Protein AF-A0A8T5SMG1-F1 (afdb_monomer_lite)

Foldseek 3Di:
DDDDDDDDDPPDDDPVLVVVLVVVLCVLLVVLVVQLVVLVVCCVVVVDCVSVVVNVVSVVVNVVSVVVSVVCVVVVVSDPD

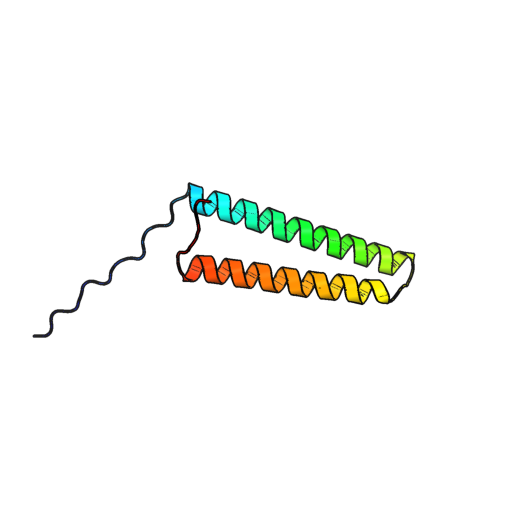Sequence (81 aa):
MAKKKPAVEPPLIRHDTASKFIHNLSHDITGITHNIMGYATLLEEENNPDYIKGISRLIMKLNDKVKTAVSEIDDGVLNEK

Radius of gyration: 19.7 Å; chains: 1; bounding box: 37×37×60 Å

pLDDT: mean 85.73, std 16.13, range [43.53, 98.5]

Structure (mmCIF, N/CA/C/O backbone):
data_AF-A0A8T5SMG1-F1
#
_entry.id   AF-A0A8T5SMG1-F1
#
loop_
_atom_site.group_PDB
_atom_site.id
_atom_site.type_symbol
_atom_site.label_atom_id
_atom_site.label_alt_id
_atom_site.label_comp_id
_atom_site.label_asym_id
_atom_site.label_entity_id
_atom_site.label_seq_id
_atom_site.pdbx_PDB_ins_code
_atom_site.Cartn_x
_atom_site.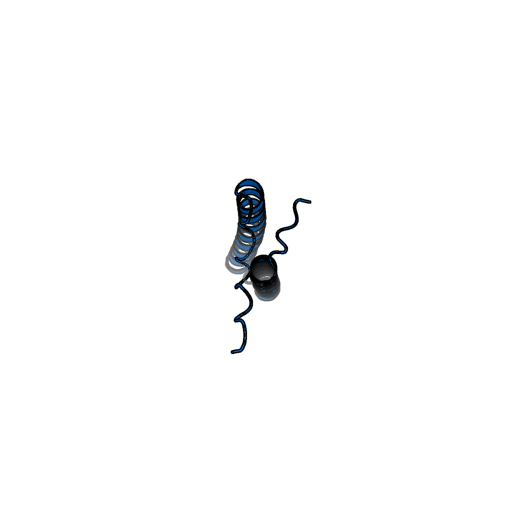Cartn_y
_atom_site.Cartn_z
_atom_site.occupancy
_atom_site.B_iso_or_equiv
_atom_site.auth_seq_id
_atom_site.auth_comp_id
_atom_site.auth_asym_id
_atom_site.auth_atom_id
_atom_site.pdbx_PDB_model_num
ATOM 1 N N . MET A 1 1 ? 21.645 -27.952 -40.794 1.00 48.22 1 MET A N 1
ATOM 2 C CA . MET A 1 1 ? 22.066 -27.574 -39.426 1.00 48.22 1 MET A CA 1
ATOM 3 C C . MET A 1 1 ? 21.361 -26.279 -39.048 1.00 48.22 1 MET A C 1
ATOM 5 O O . MET A 1 1 ? 21.611 -25.262 -39.683 1.00 48.22 1 MET A O 1
ATOM 9 N N . ALA A 1 2 ? 20.418 -26.322 -38.105 1.00 54.53 2 ALA A N 1
ATOM 10 C CA . ALA A 1 2 ? 19.693 -25.131 -37.663 1.00 54.53 2 ALA A CA 1
ATOM 11 C C . ALA A 1 2 ? 20.619 -24.255 -36.804 1.00 54.53 2 ALA A C 1
ATOM 13 O O . ALA A 1 2 ? 21.120 -24.704 -35.774 1.00 54.53 2 ALA A O 1
ATOM 14 N N . LYS A 1 3 ? 20.879 -23.018 -37.242 1.00 52.34 3 LYS A N 1
ATOM 15 C CA . LYS A 1 3 ? 21.634 -22.032 -36.460 1.00 52.34 3 LYS A CA 1
ATOM 16 C C . LYS A 1 3 ? 20.784 -21.636 -35.246 1.00 52.34 3 LYS A C 1
ATOM 18 O O . LYS A 1 3 ? 19.745 -21.001 -35.416 1.00 52.34 3 LYS A O 1
ATOM 23 N N . LYS A 1 4 ? 21.203 -22.024 -34.035 1.00 55.56 4 LYS A N 1
ATOM 24 C CA . LYS A 1 4 ? 20.642 -21.487 -32.784 1.00 55.56 4 LYS A CA 1
ATOM 25 C C . LYS A 1 4 ? 20.814 -19.965 -32.814 1.00 55.56 4 LYS A C 1
ATOM 27 O O . LYS A 1 4 ? 21.937 -19.484 -32.948 1.00 55.56 4 LYS A O 1
ATOM 32 N N . LYS A 1 5 ? 19.703 -19.223 -32.740 1.00 59.97 5 LYS A N 1
ATOM 33 C CA . LYS A 1 5 ? 19.731 -17.767 -32.546 1.00 59.97 5 LYS A CA 1
ATOM 34 C C . LYS A 1 5 ? 20.481 -17.469 -31.238 1.00 59.97 5 LYS A C 1
ATOM 36 O O . LYS A 1 5 ? 20.245 -18.188 -30.265 1.00 59.97 5 LYS A O 1
ATOM 41 N N . PRO A 1 6 ? 21.372 -16.465 -31.205 1.00 52.25 6 PRO A N 1
ATOM 42 C CA . PRO A 1 6 ? 22.013 -16.058 -29.963 1.00 52.25 6 PRO A CA 1
ATOM 43 C C . PRO A 1 6 ? 20.928 -15.596 -28.986 1.00 52.25 6 PRO A C 1
ATOM 45 O O . PRO A 1 6 ? 20.027 -14.846 -29.370 1.00 52.25 6 PRO A O 1
ATOM 48 N N . ALA A 1 7 ? 20.985 -16.096 -27.752 1.00 58.94 7 ALA A N 1
ATOM 49 C CA . ALA A 1 7 ? 20.175 -15.564 -26.669 1.00 58.94 7 ALA A CA 1
ATOM 50 C C . ALA A 1 7 ? 20.612 -14.111 -26.464 1.00 58.94 7 ALA A C 1
ATOM 52 O O . ALA A 1 7 ? 21.785 -13.849 -26.209 1.00 58.94 7 ALA A O 1
ATOM 53 N N . VAL A 1 8 ? 19.691 -13.175 -26.676 1.00 59.84 8 VAL A N 1
ATOM 54 C CA . VAL A 1 8 ? 19.915 -11.770 -26.347 1.00 59.84 8 VAL A CA 1
ATOM 55 C C . VAL A 1 8 ? 19.918 -11.710 -24.825 1.00 59.84 8 VAL A C 1
ATOM 57 O O . VAL A 1 8 ? 18.893 -11.998 -24.209 1.00 59.84 8 VAL A O 1
ATOM 60 N N . GLU A 1 9 ? 21.075 -11.440 -24.222 1.00 58.19 9 GLU A N 1
ATOM 61 C CA . GLU A 1 9 ? 21.138 -11.168 -22.787 1.00 58.19 9 GLU A CA 1
ATOM 62 C C . GLU A 1 9 ? 20.218 -9.977 -22.480 1.00 58.19 9 GLU A C 1
ATOM 64 O O . GLU A 1 9 ? 20.234 -8.996 -23.236 1.00 58.19 9 GLU A O 1
ATOM 69 N N . PRO A 1 10 ? 19.387 -10.052 -21.425 1.00 59.84 10 PRO A N 1
ATOM 70 C CA . PRO A 1 10 ? 18.558 -8.926 -21.035 1.00 59.84 10 PRO A CA 1
ATOM 71 C C . PRO A 1 10 ? 19.452 -7.702 -20.798 1.00 59.84 10 PRO A C 1
ATOM 73 O O . PRO A 1 10 ? 20.531 -7.847 -20.214 1.00 59.84 10 PRO A O 1
ATOM 76 N N . PRO A 1 11 ? 19.041 -6.503 -21.238 1.00 60.50 11 PRO A N 1
ATOM 77 C CA . PRO A 1 11 ? 19.808 -5.298 -20.971 1.00 60.50 11 PRO A CA 1
ATOM 78 C C . PRO A 1 11 ? 20.012 -5.140 -19.458 1.00 60.50 11 PRO A C 1
ATOM 80 O O . PRO A 1 11 ? 19.064 -5.235 -18.679 1.00 60.50 11 PRO A O 1
ATOM 83 N N . LEU A 1 12 ? 21.258 -4.904 -19.040 1.00 67.12 12 LEU A N 1
ATOM 84 C CA . LEU A 1 12 ? 21.580 -4.602 -17.647 1.00 67.12 12 LEU A CA 1
ATOM 85 C C . LEU A 1 12 ? 20.844 -3.320 -17.235 1.00 67.12 12 LEU A C 1
ATOM 87 O O . LEU A 1 12 ? 21.064 -2.258 -17.822 1.00 67.12 12 LEU A O 1
ATOM 91 N N . ILE A 1 13 ? 19.981 -3.415 -16.222 1.00 69.06 13 ILE A N 1
ATOM 92 C CA . ILE A 1 13 ? 19.328 -2.249 -15.619 1.00 69.06 13 ILE A CA 1
ATOM 93 C C . ILE A 1 13 ? 20.425 -1.320 -15.090 1.00 69.06 13 ILE A C 1
ATOM 95 O O . ILE A 1 13 ? 21.305 -1.743 -14.336 1.00 69.06 13 ILE A O 1
ATOM 99 N N . ARG A 1 14 ? 20.382 -0.040 -15.477 1.00 78.19 14 ARG A N 1
ATOM 100 C CA . ARG A 1 14 ? 21.339 0.952 -14.975 1.00 78.19 14 ARG A CA 1
ATOM 101 C C . ARG A 1 14 ? 21.153 1.099 -13.466 1.00 78.19 14 ARG A C 1
ATOM 103 O O . ARG A 1 14 ? 20.029 1.228 -12.984 1.00 78.19 14 ARG A O 1
ATOM 110 N N . HIS A 1 15 ? 22.260 1.102 -12.727 1.00 79.44 15 HIS A N 1
ATOM 111 C CA . HIS A 1 15 ? 22.250 1.167 -11.264 1.00 79.44 15 HIS A CA 1
ATOM 112 C C . HIS A 1 15 ? 21.413 2.343 -10.730 1.00 79.44 15 HIS A C 1
ATOM 114 O O . HIS A 1 15 ? 20.642 2.170 -9.791 1.00 79.44 15 HIS A O 1
ATOM 120 N N . ASP A 1 16 ? 21.497 3.513 -11.367 1.00 81.00 16 ASP A N 1
ATOM 121 C CA . ASP A 1 16 ? 20.741 4.705 -10.964 1.00 81.00 16 ASP A CA 1
ATOM 122 C C . ASP A 1 16 ? 19.225 4.517 -11.130 1.00 81.00 16 ASP A C 1
ATOM 124 O O . ASP A 1 16 ? 18.447 4.911 -10.260 1.00 81.00 16 ASP A O 1
ATOM 128 N N . THR A 1 17 ? 18.801 3.844 -12.203 1.00 81.94 17 THR A N 1
ATOM 129 C CA . THR A 1 17 ? 17.398 3.491 -12.456 1.00 81.94 17 THR A CA 1
ATOM 130 C C . THR A 1 17 ? 16.883 2.513 -11.402 1.00 81.94 17 THR A C 1
ATOM 132 O O . THR A 1 17 ? 15.816 2.732 -10.829 1.00 81.94 17 THR A O 1
ATOM 135 N N . ALA A 1 18 ? 17.663 1.474 -11.083 1.00 83.81 18 ALA A N 1
ATOM 136 C CA . ALA A 1 18 ? 17.324 0.521 -10.027 1.00 83.81 18 ALA A CA 1
ATOM 137 C C . ALA A 1 18 ? 17.256 1.198 -8.648 1.00 83.81 18 ALA A C 1
ATOM 139 O O . ALA A 1 18 ? 16.323 0.964 -7.884 1.00 83.81 18 ALA A O 1
ATOM 140 N N . SER A 1 19 ? 18.213 2.077 -8.341 1.00 86.75 19 SER A N 1
ATOM 141 C CA . SER A 1 19 ? 18.264 2.809 -7.076 1.00 86.75 19 SER A CA 1
ATOM 142 C C . SER A 1 19 ? 17.053 3.732 -6.906 1.00 86.75 19 SER A C 1
ATOM 144 O O . SER A 1 19 ? 16.393 3.691 -5.866 1.00 86.75 19 SER A O 1
ATOM 146 N N . LYS A 1 20 ? 16.692 4.496 -7.948 1.00 89.12 20 LYS A N 1
ATOM 147 C CA . LYS A 1 20 ? 15.504 5.365 -7.947 1.00 89.12 20 LYS A CA 1
ATOM 148 C C . LYS A 1 20 ? 14.215 4.558 -7.787 1.00 89.12 20 LYS A C 1
ATOM 150 O O . LYS A 1 20 ? 13.348 4.936 -7.002 1.00 89.12 20 LYS A O 1
ATOM 155 N N . PHE A 1 21 ? 14.106 3.432 -8.488 1.00 89.88 21 PHE A N 1
ATOM 156 C CA . PHE A 1 21 ? 12.970 2.525 -8.358 1.00 89.88 21 PHE A CA 1
ATOM 157 C C . PHE A 1 21 ? 12.828 1.985 -6.927 1.00 89.88 21 PHE A C 1
ATOM 159 O O . PHE A 1 21 ? 11.760 2.117 -6.331 1.00 89.88 21 PHE A O 1
ATOM 166 N N . ILE A 1 22 ? 13.908 1.451 -6.343 1.00 91.31 22 ILE A N 1
ATOM 167 C CA . ILE A 1 22 ? 13.905 0.929 -4.967 1.00 91.31 22 ILE A CA 1
ATOM 168 C C . ILE A 1 22 ? 13.542 2.034 -3.973 1.00 91.31 22 ILE A C 1
ATOM 170 O O . ILE A 1 22 ? 12.756 1.795 -3.059 1.00 91.31 22 ILE A O 1
ATOM 174 N N . HIS A 1 23 ? 14.070 3.247 -4.155 1.00 93.38 23 HIS A N 1
ATOM 175 C CA . HIS A 1 23 ? 13.744 4.386 -3.301 1.00 93.38 23 HIS A CA 1
ATOM 176 C C . HIS A 1 23 ? 12.246 4.719 -3.339 1.00 93.38 23 HIS A C 1
ATOM 178 O O . HIS A 1 23 ? 11.614 4.824 -2.286 1.00 93.38 23 HIS A O 1
ATOM 184 N N . ASN A 1 24 ? 11.663 4.814 -4.537 1.00 92.00 24 ASN A N 1
ATOM 185 C CA . ASN A 1 24 ? 10.237 5.094 -4.712 1.00 92.00 24 ASN A CA 1
ATOM 186 C C . ASN A 1 24 ? 9.363 3.979 -4.123 1.00 92.00 24 ASN A C 1
ATOM 188 O O . ASN A 1 24 ? 8.401 4.258 -3.408 1.00 92.00 24 ASN A O 1
ATOM 192 N N . LEU A 1 25 ? 9.724 2.717 -4.369 1.00 94.31 25 LEU A N 1
ATOM 193 C CA . LEU A 1 25 ? 9.016 1.567 -3.815 1.00 94.31 25 LEU A CA 1
ATOM 194 C C . LEU A 1 25 ? 9.086 1.556 -2.283 1.00 94.31 25 LEU A C 1
ATOM 196 O O . LEU A 1 25 ? 8.072 1.365 -1.616 1.00 94.31 25 LEU A O 1
ATOM 200 N N . SER A 1 26 ? 10.266 1.815 -1.717 1.00 95.94 26 SER A N 1
ATOM 201 C CA . SER A 1 26 ? 10.466 1.910 -0.271 1.00 95.94 26 SER A CA 1
ATOM 202 C C . SER A 1 26 ? 9.626 3.030 0.338 1.00 95.94 26 SER A C 1
ATOM 204 O O . SER A 1 26 ? 9.013 2.826 1.387 1.00 95.94 26 SER A O 1
ATOM 206 N N . HIS A 1 27 ? 9.573 4.198 -0.305 1.00 96.19 27 HIS A N 1
ATOM 207 C CA . HIS A 1 27 ? 8.746 5.319 0.134 1.00 96.19 27 HIS A CA 1
ATOM 208 C C . HIS A 1 27 ? 7.257 4.939 0.150 1.00 96.19 27 HIS A C 1
ATOM 210 O O . HIS A 1 27 ? 6.585 5.114 1.168 1.00 96.19 27 HIS A O 1
ATOM 216 N N . ASP A 1 28 ? 6.758 4.350 -0.940 1.00 95.44 28 ASP A N 1
ATOM 217 C CA . ASP A 1 28 ? 5.362 3.920 -1.055 1.00 95.44 28 ASP A CA 1
ATOM 218 C C . ASP A 1 28 ? 4.995 2.859 -0.002 1.00 95.44 28 ASP A C 1
ATOM 220 O O . ASP A 1 28 ? 3.983 3.001 0.691 1.00 95.44 28 ASP A O 1
ATOM 224 N N . ILE A 1 29 ? 5.822 1.818 0.162 1.00 97.38 29 ILE A N 1
ATOM 225 C CA . ILE A 1 29 ? 5.597 0.748 1.149 1.00 97.38 29 ILE A CA 1
ATOM 226 C C . ILE A 1 29 ? 5.609 1.313 2.570 1.00 97.38 29 ILE A C 1
ATOM 228 O O . ILE A 1 29 ? 4.725 0.992 3.369 1.00 97.38 29 ILE A O 1
ATOM 232 N N . THR A 1 30 ? 6.579 2.174 2.885 1.00 97.94 30 THR A N 1
ATOM 233 C CA . THR A 1 30 ? 6.699 2.793 4.212 1.00 97.94 30 THR A CA 1
ATOM 234 C C . THR A 1 30 ? 5.473 3.645 4.520 1.00 97.94 30 THR A C 1
ATOM 236 O O . THR A 1 30 ? 4.872 3.489 5.582 1.00 97.94 30 THR A O 1
ATOM 239 N N . GLY A 1 31 ? 5.043 4.488 3.576 1.00 98.19 31 GLY A N 1
ATOM 240 C CA . GLY A 1 31 ? 3.865 5.335 3.749 1.00 98.19 31 GLY A CA 1
ATOM 241 C C . GLY A 1 31 ? 2.577 4.531 3.936 1.00 98.19 31 GLY A C 1
ATOM 242 O O . GLY A 1 31 ? 1.776 4.835 4.820 1.00 98.19 31 GLY A O 1
ATOM 243 N N . ILE A 1 32 ? 2.378 3.466 3.152 1.00 98.25 32 ILE A N 1
ATOM 244 C CA . ILE A 1 32 ? 1.201 2.599 3.307 1.00 98.25 32 ILE A CA 1
ATOM 245 C C . ILE A 1 32 ? 1.227 1.889 4.666 1.00 98.2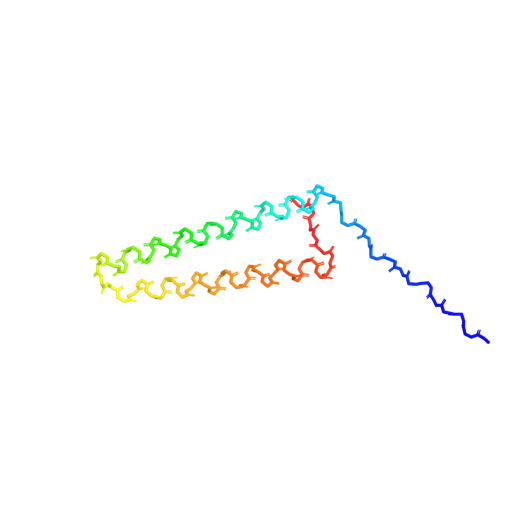5 32 ILE A C 1
ATOM 247 O O . ILE A 1 32 ? 0.207 1.863 5.354 1.00 98.25 32 ILE A O 1
ATOM 251 N N . THR A 1 33 ? 2.383 1.370 5.079 1.00 98.25 33 THR A N 1
ATOM 252 C CA . THR A 1 33 ? 2.540 0.669 6.363 1.00 98.25 33 THR A CA 1
ATOM 253 C C . THR A 1 33 ? 2.298 1.605 7.545 1.00 98.25 33 THR A C 1
ATOM 255 O O . THR A 1 33 ? 1.589 1.238 8.478 1.00 98.25 33 THR A O 1
ATOM 258 N N . HIS A 1 34 ? 2.811 2.836 7.487 1.00 98.50 34 HIS A N 1
ATOM 259 C CA . HIS A 1 34 ? 2.563 3.851 8.510 1.00 98.50 34 HIS A CA 1
ATOM 260 C C . HIS A 1 34 ? 1.064 4.148 8.669 1.00 98.50 34 HIS A C 1
ATOM 262 O O . HIS A 1 34 ? 0.554 4.194 9.785 1.00 98.50 34 HIS A O 1
ATOM 268 N N . ASN A 1 35 ? 0.331 4.252 7.558 1.00 98.38 35 ASN A N 1
ATOM 269 C CA . ASN A 1 35 ? -1.116 4.468 7.596 1.00 98.38 35 ASN A CA 1
ATOM 270 C C . ASN A 1 35 ? -1.886 3.250 8.136 1.00 98.38 35 ASN A C 1
ATOM 272 O O . ASN A 1 35 ? -2.893 3.421 8.820 1.00 98.38 35 ASN A O 1
ATOM 276 N N . ILE A 1 36 ? -1.425 2.023 7.852 1.00 98.50 36 ILE A N 1
ATOM 277 C CA . ILE A 1 36 ? -2.000 0.801 8.440 1.00 98.50 36 ILE A CA 1
ATOM 278 C C . ILE A 1 36 ? -1.832 0.827 9.958 1.00 98.50 36 ILE A C 1
ATOM 280 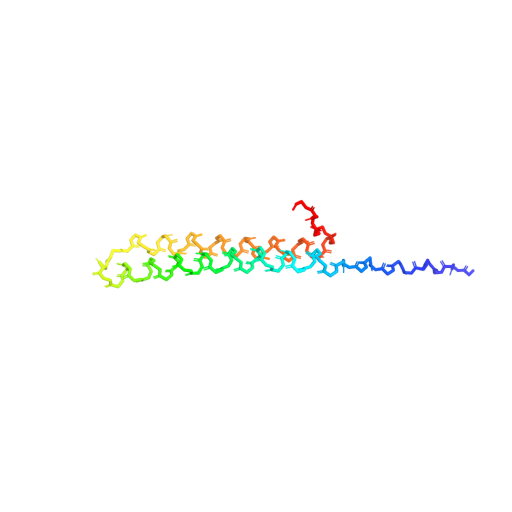O O . ILE A 1 36 ? -2.801 0.584 10.672 1.00 98.50 36 ILE A O 1
ATOM 284 N N . MET A 1 37 ? -0.632 1.161 10.438 1.00 98.44 37 MET A N 1
ATOM 285 C CA . MET A 1 37 ? -0.359 1.302 11.869 1.00 98.44 37 MET A CA 1
ATOM 286 C C . MET A 1 37 ? -1.246 2.378 12.498 1.00 98.44 37 MET A C 1
ATOM 288 O O . MET A 1 37 ? -1.847 2.121 13.531 1.00 98.44 37 MET A O 1
ATOM 292 N N . GLY A 1 38 ? -1.415 3.532 11.842 1.00 98.38 38 GLY A N 1
ATOM 293 C CA . GLY A 1 38 ? -2.322 4.583 12.312 1.00 98.38 38 GLY A CA 1
ATOM 294 C C . GLY A 1 38 ? -3.765 4.097 12.473 1.00 98.38 38 GLY A C 1
ATOM 295 O O . GLY A 1 38 ? -4.372 4.311 13.516 1.00 98.38 38 GLY A O 1
ATOM 296 N N . TYR A 1 39 ? -4.307 3.370 11.490 1.00 98.44 39 TYR A N 1
ATOM 297 C CA . TYR A 1 39 ? -5.637 2.773 11.640 1.00 98.44 39 TYR A CA 1
ATOM 298 C C . TYR A 1 39 ? -5.697 1.680 12.708 1.00 98.44 39 TYR A C 1
ATOM 300 O O . TYR A 1 39 ? -6.734 1.535 13.348 1.00 98.44 39 TYR A O 1
ATOM 308 N N . ALA A 1 40 ? -4.627 0.907 12.900 1.00 98.31 40 ALA A N 1
ATOM 309 C CA . ALA A 1 40 ? -4.567 -0.098 13.956 1.00 98.31 40 ALA A CA 1
ATOM 310 C C . ALA A 1 40 ? -4.580 0.550 15.351 1.00 98.31 40 ALA A C 1
ATOM 312 O O . ALA A 1 40 ? -5.299 0.074 16.222 1.00 98.31 40 ALA A O 1
ATOM 313 N N . THR A 1 41 ? -3.869 1.666 15.534 1.00 98.44 41 THR A N 1
ATOM 314 C CA . THR A 1 41 ? -3.916 2.464 16.767 1.00 98.44 41 THR A CA 1
ATOM 315 C C . THR A 1 41 ? -5.317 3.023 17.012 1.00 98.44 41 THR A C 1
ATOM 317 O O . THR A 1 41 ? -5.866 2.822 18.087 1.00 98.44 41 THR A O 1
ATOM 320 N N . LEU A 1 42 ? -5.955 3.627 16.004 1.00 98.19 42 LEU A N 1
ATOM 321 C CA . LEU A 1 42 ? -7.330 4.128 16.147 1.00 98.19 42 LEU A CA 1
ATOM 322 C C . LEU A 1 42 ? -8.341 3.003 16.428 1.00 98.19 42 LEU A C 1
ATOM 324 O O . LEU A 1 42 ? -9.308 3.197 17.161 1.00 98.19 42 LEU A O 1
ATOM 328 N N . LEU A 1 43 ? -8.123 1.811 15.863 1.00 98.00 43 LEU A N 1
ATOM 329 C CA . LEU A 1 43 ? -8.930 0.630 16.164 1.00 98.00 43 LEU A CA 1
ATOM 330 C C . LEU A 1 43 ? -8.788 0.210 17.631 1.00 98.00 43 LEU A C 1
ATOM 332 O O . LEU A 1 43 ? -9.791 -0.131 18.247 1.00 98.00 43 LEU A O 1
ATOM 336 N N . GLU A 1 44 ? -7.574 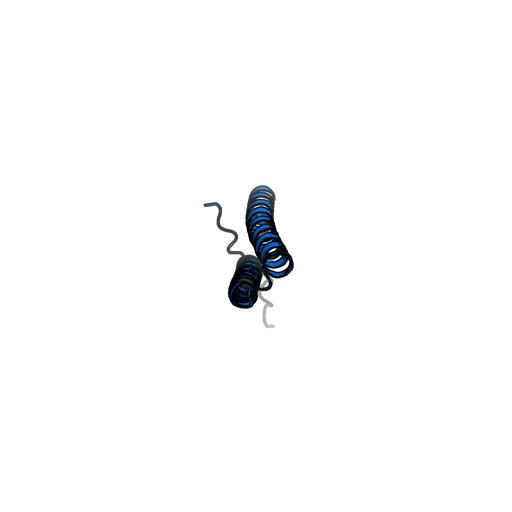0.234 18.179 1.00 97.88 44 GLU A N 1
ATOM 337 C CA . GLU A 1 44 ? -7.313 -0.068 19.589 1.00 97.88 44 GLU A CA 1
ATOM 338 C C . GLU A 1 44 ? -7.934 0.982 20.525 1.00 97.88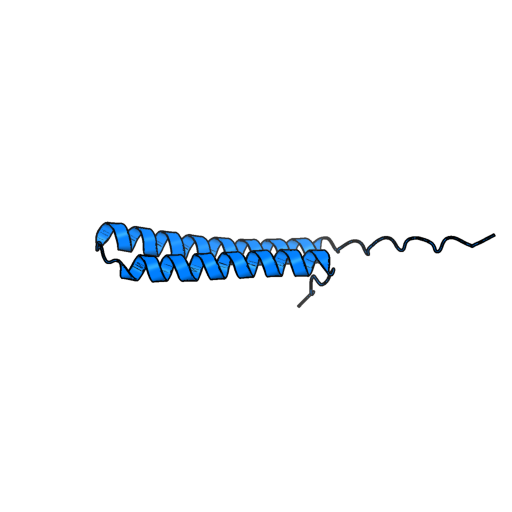 44 GLU A C 1
ATOM 340 O O . GLU A 1 44 ? -8.575 0.621 21.510 1.00 97.88 44 GLU A O 1
ATOM 345 N N . GLU A 1 45 ? -7.788 2.268 20.200 1.00 98.12 45 GLU A N 1
ATOM 346 C CA . GLU A 1 45 ? -8.229 3.384 21.046 1.00 98.12 45 GLU A CA 1
ATOM 347 C C . GLU A 1 45 ? -9.749 3.593 21.024 1.00 98.12 45 GLU A C 1
ATOM 349 O O . GLU A 1 45 ? -10.365 3.817 22.067 1.00 98.12 45 GLU A O 1
ATOM 354 N N . GLU A 1 46 ? -10.370 3.522 19.846 1.00 97.75 46 GLU A N 1
ATOM 355 C CA . GLU A 1 46 ? -11.787 3.862 19.668 1.00 97.75 46 GLU A CA 1
ATOM 356 C C . GLU A 1 46 ? -12.695 2.630 19.531 1.00 97.75 46 GLU A C 1
ATOM 358 O O . GLU A 1 46 ? -13.919 2.761 19.569 1.00 97.75 46 GLU A O 1
ATOM 363 N N . ASN A 1 47 ? -12.123 1.433 19.339 1.00 95.19 47 ASN A N 1
ATOM 364 C CA . ASN A 1 47 ? -12.845 0.178 19.090 1.00 95.19 47 ASN A CA 1
ATOM 365 C C . ASN A 1 47 ? -13.886 0.278 17.954 1.00 95.19 47 ASN A C 1
ATOM 367 O O . ASN A 1 47 ? -14.920 -0.398 17.957 1.00 95.19 47 ASN A O 1
ATOM 371 N N . ASN A 1 48 ? -13.626 1.146 16.971 1.00 96.12 48 ASN A N 1
ATOM 372 C CA . ASN A 1 48 ? -14.500 1.343 15.825 1.00 96.12 48 ASN A CA 1
ATOM 373 C C . ASN A 1 48 ? -14.123 0.368 14.690 1.00 96.12 48 ASN A C 1
ATOM 375 O O . ASN A 1 48 ? -13.057 0.509 14.079 1.00 96.12 48 ASN A O 1
ATOM 379 N N . PRO A 1 49 ? -14.998 -0.593 14.331 1.00 94.25 49 PRO A N 1
ATOM 380 C CA . PRO A 1 49 ? -14.699 -1.590 13.306 1.00 94.25 49 PRO A CA 1
ATOM 381 C C . PRO A 1 49 ? -14.542 -1.001 11.895 1.00 94.25 49 PRO A C 1
ATOM 383 O O . PRO A 1 49 ? -14.013 -1.677 11.012 1.00 94.25 49 PRO A O 1
ATOM 386 N N . ASP A 1 50 ? -14.949 0.247 11.642 1.00 95.56 50 ASP A N 1
ATOM 387 C CA . ASP A 1 50 ? -14.729 0.888 10.342 1.00 95.56 50 ASP A CA 1
ATOM 388 C C . ASP A 1 50 ? -13.238 1.086 10.020 1.00 95.56 50 ASP A C 1
ATOM 390 O O . ASP A 1 50 ? -12.862 1.076 8.842 1.00 95.56 50 ASP A O 1
ATOM 394 N N . TYR A 1 51 ? -12.359 1.142 11.026 1.00 97.94 51 TYR A N 1
ATOM 395 C CA . TYR A 1 51 ? -10.911 1.180 10.803 1.00 97.94 51 TYR A CA 1
ATOM 396 C C . TYR A 1 51 ? -10.367 -0.110 10.177 1.00 97.94 51 TYR A C 1
ATOM 398 O O . TYR A 1 51 ? -9.431 -0.055 9.376 1.00 97.94 51 TYR A O 1
ATOM 406 N N . ILE A 1 52 ? -11.026 -1.256 10.394 1.00 98.06 52 ILE A N 1
ATOM 407 C CA . ILE A 1 52 ? -10.700 -2.524 9.717 1.00 98.06 52 ILE A CA 1
ATOM 408 C C . ILE A 1 52 ? -10.878 -2.387 8.196 1.00 98.06 52 ILE A C 1
ATOM 410 O O . ILE A 1 52 ? -10.081 -2.921 7.417 1.00 98.06 52 ILE A O 1
ATOM 414 N N . LYS A 1 53 ? -11.888 -1.629 7.742 1.00 97.31 53 LYS A N 1
ATOM 415 C CA . LYS A 1 53 ? -12.090 -1.349 6.309 1.00 97.31 53 LYS A CA 1
ATOM 416 C C . LYS A 1 53 ? -10.959 -0.481 5.756 1.00 97.31 53 LYS A C 1
ATOM 418 O O . LYS A 1 53 ? -10.508 -0.721 4.636 1.00 97.31 53 LYS A O 1
ATOM 423 N N . GLY A 1 54 ? -10.493 0.501 6.532 1.00 97.19 54 GLY A N 1
ATOM 424 C CA . GLY A 1 54 ? -9.328 1.330 6.202 1.00 97.19 54 GLY A CA 1
ATOM 425 C C . GLY A 1 54 ? -8.061 0.491 6.020 1.00 97.19 54 GLY A C 1
ATOM 426 O O . GLY A 1 54 ? -7.434 0.544 4.961 1.00 97.19 54 GLY A O 1
ATOM 427 N N . ILE A 1 55 ? -7.759 -0.366 7.001 1.00 98.38 55 ILE A N 1
ATOM 428 C CA . ILE A 1 55 ? -6.639 -1.320 6.958 1.00 98.38 55 ILE A CA 1
ATOM 429 C C . ILE A 1 55 ? -6.742 -2.224 5.727 1.00 98.38 55 ILE A C 1
ATOM 431 O O . ILE A 1 55 ? -5.789 -2.334 4.959 1.00 98.38 55 ILE A O 1
ATOM 435 N N . SER A 1 56 ? -7.914 -2.816 5.483 1.00 98.38 56 SER A N 1
ATOM 436 C CA . SER A 1 56 ? -8.130 -3.724 4.348 1.00 98.38 56 SER A CA 1
ATOM 437 C C . SER A 1 56 ? -7.845 -3.046 3.003 1.00 98.38 56 SER A C 1
ATOM 439 O O . SER A 1 56 ? -7.157 -3.611 2.154 1.00 98.38 56 SER A O 1
ATOM 441 N N . ARG A 1 57 ? -8.307 -1.800 2.816 1.00 98.12 57 ARG A N 1
ATOM 442 C CA . ARG A 1 57 ? -8.031 -1.011 1.600 1.00 98.12 57 ARG A CA 1
ATOM 443 C C . ARG A 1 57 ? -6.541 -0.725 1.422 1.00 98.12 57 ARG A C 1
ATOM 445 O O . ARG A 1 57 ? -6.040 -0.786 0.301 1.00 98.12 57 ARG A O 1
ATOM 452 N N . LEU A 1 58 ? -5.828 -0.419 2.505 1.00 98.31 58 LEU A N 1
ATOM 453 C CA . LEU A 1 58 ? -4.387 -0.175 2.455 1.00 98.31 58 LEU A CA 1
ATOM 454 C C . LEU A 1 58 ? -3.592 -1.448 2.151 1.00 98.31 58 LEU A C 1
ATOM 456 O O . LEU A 1 58 ? -2.652 -1.385 1.365 1.00 98.31 58 LEU A O 1
ATOM 460 N N . ILE A 1 59 ? -3.997 -2.601 2.690 1.00 98.44 59 ILE A N 1
ATOM 461 C CA . ILE A 1 59 ? -3.396 -3.902 2.355 1.00 98.44 59 ILE A CA 1
ATOM 462 C C . ILE A 1 59 ? -3.589 -4.217 0.867 1.00 98.44 59 ILE A C 1
ATOM 464 O O . ILE A 1 59 ? -2.636 -4.616 0.198 1.00 98.44 59 ILE A O 1
ATOM 468 N N . MET A 1 60 ? -4.789 -3.989 0.318 1.00 98.38 60 MET A N 1
ATOM 469 C CA . MET A 1 60 ? -5.029 -4.147 -1.123 1.00 98.38 60 MET A CA 1
ATOM 470 C C . MET A 1 60 ? -4.120 -3.226 -1.943 1.00 98.38 60 MET A C 1
ATOM 472 O O . MET A 1 60 ? -3.449 -3.686 -2.863 1.00 98.38 60 MET A O 1
ATOM 476 N N . LYS A 1 61 ? -4.017 -1.949 -1.554 1.00 97.38 61 LYS A N 1
ATOM 477 C CA . LYS A 1 61 ? -3.130 -0.979 -2.209 1.00 97.38 61 LYS A CA 1
ATOM 478 C C . LYS A 1 61 ? -1.657 -1.399 -2.148 1.00 97.38 61 LYS A C 1
ATOM 480 O O . LYS A 1 61 ? -0.943 -1.233 -3.134 1.00 97.38 61 LYS A O 1
ATOM 485 N N . LEU A 1 62 ? -1.197 -1.936 -1.016 1.00 97.62 62 LEU A N 1
ATOM 486 C CA . LEU A 1 62 ? 0.164 -2.455 -0.859 1.00 97.62 62 LEU A CA 1
ATOM 487 C C . LEU A 1 62 ? 0.418 -3.618 -1.820 1.00 97.62 62 LEU A C 1
ATOM 489 O O . LEU A 1 62 ? 1.417 -3.623 -2.533 1.00 97.62 62 LEU A O 1
ATOM 493 N N . ASN A 1 63 ? -0.509 -4.574 -1.873 1.00 97.50 63 ASN A N 1
ATOM 494 C CA . ASN A 1 63 ? -0.431 -5.717 -2.774 1.00 97.50 63 ASN A CA 1
ATOM 495 C C . ASN A 1 63 ? -0.375 -5.282 -4.246 1.00 97.50 63 ASN A C 1
ATOM 497 O O . ASN A 1 63 ? 0.459 -5.780 -4.997 1.00 97.50 63 ASN A O 1
ATOM 501 N N . ASP A 1 64 ? -1.205 -4.319 -4.650 1.00 96.81 64 ASP A N 1
ATOM 502 C CA . ASP A 1 64 ? -1.204 -3.794 -6.020 1.00 96.81 64 ASP A CA 1
ATOM 503 C C . ASP A 1 64 ? 0.118 -3.093 -6.359 1.00 96.81 64 ASP A C 1
ATOM 505 O O . ASP A 1 64 ? 0.662 -3.284 -7.449 1.00 96.81 64 ASP A O 1
ATOM 509 N N . LYS A 1 65 ? 0.683 -2.333 -5.413 1.00 94.38 65 LYS A N 1
ATOM 510 C CA . LYS A 1 65 ? 1.993 -1.687 -5.572 1.00 94.38 65 LYS A CA 1
ATOM 511 C C . LYS A 1 65 ? 3.122 -2.696 -5.730 1.00 94.38 65 LYS A C 1
ATOM 513 O O . LYS A 1 65 ? 3.930 -2.547 -6.640 1.00 94.38 65 LYS A O 1
ATOM 518 N N . VAL A 1 66 ? 3.146 -3.740 -4.903 1.00 94.81 66 VAL A N 1
ATOM 519 C CA . VAL A 1 66 ? 4.146 -4.812 -5.002 1.00 94.81 66 VAL A CA 1
ATOM 520 C C . VAL A 1 66 ? 4.011 -5.562 -6.327 1.00 94.81 66 VAL A C 1
ATOM 522 O O . VAL A 1 66 ? 5.009 -5.773 -7.006 1.00 94.81 66 VAL A O 1
ATOM 525 N N . LYS A 1 67 ? 2.791 -5.914 -6.746 1.00 94.81 67 LYS A N 1
ATOM 526 C CA . LYS A 1 67 ? 2.555 -6.578 -8.039 1.00 94.81 67 LYS A CA 1
ATOM 527 C C . LYS A 1 67 ? 3.005 -5.730 -9.221 1.00 94.81 67 LYS A C 1
ATOM 529 O O . LYS A 1 67 ? 3.621 -6.254 -10.145 1.00 94.81 67 LYS A O 1
ATOM 534 N N . THR A 1 68 ? 2.705 -4.433 -9.181 1.00 92.50 68 THR A N 1
ATOM 535 C CA . THR A 1 68 ? 3.136 -3.485 -10.214 1.00 92.50 68 THR A CA 1
ATOM 536 C C . THR A 1 68 ? 4.659 -3.426 -10.264 1.00 92.50 68 THR A C 1
ATOM 538 O O . THR A 1 68 ? 5.229 -3.618 -11.326 1.00 92.50 68 THR A O 1
ATOM 541 N N . ALA A 1 69 ? 5.315 -3.277 -9.111 1.00 91.25 69 ALA A N 1
ATOM 542 C CA . ALA A 1 69 ? 6.770 -3.244 -9.004 1.00 91.25 69 ALA A CA 1
ATOM 543 C C . ALA A 1 69 ? 7.439 -4.521 -9.547 1.00 91.25 69 ALA A C 1
ATOM 545 O O . ALA A 1 69 ? 8.424 -4.435 -10.272 1.00 91.25 69 ALA A O 1
ATOM 546 N N . VAL A 1 70 ? 6.894 -5.703 -9.237 1.00 89.75 70 VAL A N 1
ATOM 547 C CA . VAL A 1 70 ? 7.381 -6.979 -9.793 1.00 89.75 70 VAL A CA 1
ATOM 548 C C . VAL A 1 70 ? 7.201 -7.018 -11.311 1.00 89.75 70 VAL A C 1
ATOM 550 O O . VAL A 1 70 ? 8.141 -7.359 -12.018 1.00 89.75 70 VAL A O 1
ATOM 553 N N . SER A 1 71 ? 6.040 -6.594 -11.816 1.00 88.94 71 SER A N 1
ATOM 554 C CA . SER A 1 71 ? 5.766 -6.572 -13.261 1.00 88.94 71 SER A CA 1
ATOM 555 C C . SER A 1 71 ? 6.693 -5.600 -14.003 1.00 88.94 71 SER A C 1
ATOM 557 O O . SER A 1 71 ? 7.220 -5.934 -15.054 1.00 88.94 71 SER A O 1
ATOM 559 N N . GLU A 1 72 ? 6.957 -4.417 -13.438 1.00 86.25 72 GLU A N 1
ATOM 560 C CA . GLU A 1 72 ? 7.886 -3.429 -14.009 1.00 86.25 72 GLU A CA 1
ATOM 561 C C . GLU A 1 72 ? 9.327 -3.958 -14.089 1.00 86.25 72 GLU A C 1
ATOM 563 O O . GLU A 1 72 ? 10.044 -3.642 -15.041 1.00 86.25 72 GLU A O 1
ATOM 568 N N . ILE A 1 73 ? 9.749 -4.781 -13.122 1.00 85.50 73 ILE A N 1
ATOM 569 C CA . ILE A 1 73 ? 11.042 -5.478 -13.165 1.00 85.50 73 ILE A CA 1
ATOM 570 C C . ILE A 1 73 ? 11.031 -6.567 -14.243 1.00 85.50 73 ILE A C 1
ATOM 572 O O . ILE A 1 73 ? 11.954 -6.608 -15.057 1.00 85.50 73 ILE A O 1
ATOM 576 N N . ASP A 1 74 ? 10.009 -7.426 -14.256 1.00 80.50 74 ASP A N 1
ATOM 577 C CA . ASP A 1 74 ? 9.904 -8.563 -15.180 1.00 80.50 74 ASP A CA 1
ATOM 578 C C . ASP A 1 74 ? 9.834 -8.109 -16.648 1.00 80.50 74 ASP A C 1
ATOM 580 O O . ASP A 1 74 ? 10.477 -8.702 -17.516 1.00 80.50 74 ASP A O 1
ATOM 584 N N . ASP A 1 75 ? 9.122 -7.013 -16.921 1.00 81.38 75 ASP A N 1
ATOM 585 C CA . ASP A 1 75 ? 9.001 -6.430 -18.260 1.00 81.38 75 ASP A CA 1
ATOM 586 C C . ASP A 1 75 ? 10.234 -5.589 -18.657 1.00 81.38 75 ASP A C 1
ATOM 588 O O . ASP A 1 75 ? 10.343 -5.130 -19.798 1.00 81.38 75 ASP A O 1
ATOM 592 N N . GLY A 1 76 ? 11.173 -5.349 -17.731 1.00 70.00 76 GLY A N 1
ATOM 593 C CA . GLY A 1 76 ? 12.311 -4.448 -17.938 1.00 70.00 76 GLY A CA 1
ATOM 594 C C . GLY A 1 76 ? 11.904 -2.977 -18.104 1.00 70.00 76 GLY A C 1
ATOM 595 O O . GLY A 1 76 ? 12.677 -2.172 -18.628 1.00 70.00 76 GLY A O 1
ATOM 596 N N . VAL A 1 77 ? 10.696 -2.611 -17.664 1.00 69.56 77 VAL A N 1
ATOM 597 C CA . VAL A 1 77 ? 10.088 -1.276 -17.792 1.00 69.56 77 VAL A CA 1
ATOM 598 C C . VAL A 1 77 ? 10.324 -0.480 -16.506 1.00 69.56 77 VAL A C 1
ATOM 600 O O . VAL A 1 77 ? 9.411 0.054 -15.882 1.00 69.56 77 VAL A O 1
ATOM 603 N N . LEU A 1 78 ? 11.584 -0.362 -16.092 1.00 68.88 78 LEU A N 1
ATOM 604 C CA . LEU A 1 78 ? 11.960 0.571 -15.030 1.00 68.88 78 LEU A CA 1
ATOM 605 C C . LEU A 1 78 ? 12.129 1.960 -15.659 1.00 68.88 78 LEU A C 1
ATOM 607 O O . LEU A 1 78 ? 13.208 2.338 -16.110 1.00 68.88 78 LEU A O 1
ATOM 611 N N . ASN A 1 79 ? 11.023 2.695 -15.783 1.00 56.47 79 ASN A N 1
ATOM 612 C CA . ASN A 1 79 ? 10.994 3.992 -16.463 1.00 56.47 79 ASN A CA 1
ATOM 613 C C . ASN A 1 79 ? 11.848 5.051 -15.733 1.00 56.47 79 ASN A C 1
ATOM 615 O O . ASN A 1 79 ? 11.594 5.367 -14.572 1.00 56.47 79 ASN A O 1
ATOM 619 N N . GLU A 1 80 ? 12.786 5.690 -16.444 1.00 52.66 80 GLU A N 1
ATOM 620 C CA . GLU A 1 80 ? 13.572 6.858 -15.990 1.00 52.66 80 GLU A CA 1
ATOM 621 C C . GLU A 1 80 ? 12.740 8.171 -15.941 1.00 52.66 80 GLU A C 1
ATOM 623 O O . GLU A 1 80 ? 13.252 9.238 -16.274 1.00 52.66 80 GLU A O 1
ATOM 628 N N . LYS A 1 81 ? 11.451 8.137 -15.572 1.00 43.53 81 LYS A N 1
ATOM 629 C CA . LYS A 1 81 ? 10.656 9.378 -15.438 1.00 43.53 81 LYS A CA 1
ATOM 630 C C . LYS A 1 81 ? 11.026 10.153 -14.181 1.00 43.53 81 LYS A C 1
ATOM 632 O O . LYS A 1 81 ? 11.162 9.522 -13.109 1.00 43.53 81 LYS A O 1
#

Secondary structure (DSSP, 8-state):
---PPPP-PPPPPPHHHHHHHHHHHHHHHHHHHHHHHHHHHHHHHH--THHHHHHHHHHHHHHHHHHHHHHHHHTT-----